Protein AF-A0A7C6FGV7-F1 (afdb_monomer_lite)

pLDDT: mean 82.39, std 8.59, range [57.16, 96.44]

Secondary structure (DSSP, 8-state):
-HHHHHHHHHH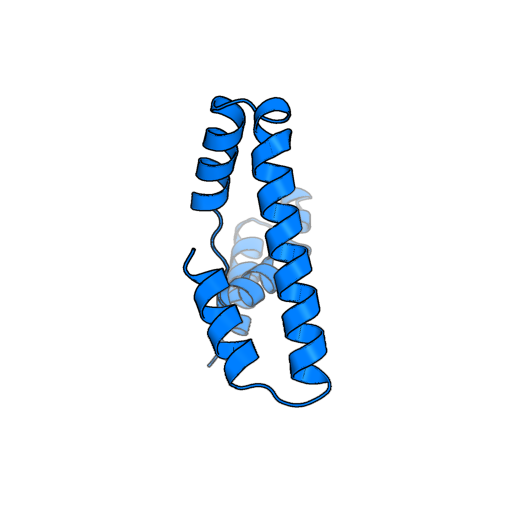HH--HHHHHHHHHHHHHHHHHHHHHHHHGGGTS-HHHHHHHHHHHHT-----HHHHHHHHHHHTS-HHHHHHTTSS-HHHHHHHHHHHHHHHHHHT-

Structure (mmCIF, N/CA/C/O backbone):
data_AF-A0A7C6FGV7-F1
#
_entry.id   AF-A0A7C6FGV7-F1
#
loop_
_atom_site.group_PDB
_atom_site.id
_atom_site.type_symbol
_atom_site.label_atom_id
_atom_site.label_alt_id
_atom_site.label_comp_id
_atom_site.label_asym_id
_atom_site.label_entity_id
_atom_site.label_seq_id
_atom_site.pdbx_PDB_ins_code
_atom_site.Cartn_x
_atom_site.Cartn_y
_atom_site.Cartn_z
_atom_site.occupancy
_atom_site.B_iso_or_equiv
_atom_site.auth_seq_id
_atom_site.auth_comp_id
_atom_site.auth_asym_id
_atom_site.auth_atom_id
_atom_site.pdbx_PDB_model_num
ATOM 1 N N . MET A 1 1 ? -14.289 13.705 9.058 1.00 58.44 1 MET A N 1
ATOM 2 C CA . MET A 1 1 ? -15.238 13.750 10.202 1.00 58.44 1 MET A CA 1
ATOM 3 C C . MET A 1 1 ? -16.184 12.550 10.297 1.00 58.44 1 MET A C 1
ATOM 5 O O . MET A 1 1 ? -16.678 12.308 11.385 1.00 58.44 1 MET A O 1
ATOM 9 N N . LYS A 1 2 ? -16.407 11.765 9.228 1.00 60.34 2 LYS A N 1
ATOM 10 C CA . LYS A 1 2 ? -17.252 10.551 9.262 1.00 60.34 2 LYS A CA 1
ATOM 11 C C . LYS A 1 2 ? -16.746 9.465 10.239 1.00 60.34 2 LYS A C 1
ATOM 13 O O . LYS A 1 2 ? -17.552 8.782 10.849 1.00 60.34 2 LYS A O 1
ATOM 18 N N . VAL A 1 3 ? -15.423 9.372 10.426 1.00 63.00 3 VAL A N 1
ATOM 19 C CA . VAL A 1 3 ? -14.753 8.389 11.305 1.00 63.00 3 VAL A CA 1
ATOM 20 C C . VAL A 1 3 ? -15.049 8.615 12.795 1.00 63.00 3 VAL A C 1
ATOM 22 O O . VAL A 1 3 ? -15.366 7.663 13.492 1.00 63.00 3 VAL A O 1
ATOM 25 N N . PHE A 1 4 ? -15.033 9.864 13.278 1.00 76.25 4 PHE A N 1
ATOM 26 C CA . PHE A 1 4 ? -15.356 10.155 14.685 1.00 76.25 4 PHE A CA 1
ATOM 27 C C . PHE A 1 4 ? -16.817 9.853 15.027 1.00 76.25 4 PHE A C 1
ATOM 29 O O . PHE A 1 4 ? -17.096 9.381 16.120 1.00 76.25 4 PHE A O 1
ATOM 36 N N . ARG A 1 5 ? -17.728 10.050 14.067 1.00 78.19 5 ARG A N 1
ATOM 37 C CA . ARG A 1 5 ? -19.149 9.729 14.235 1.00 78.19 5 ARG A CA 1
ATOM 38 C C . ARG A 1 5 ? -19.383 8.216 14.353 1.00 78.19 5 ARG A C 1
ATOM 40 O O . ARG A 1 5 ? -20.071 7.783 15.263 1.00 78.19 5 ARG A O 1
ATOM 47 N N . LEU A 1 6 ? -18.727 7.417 13.505 1.00 78.19 6 LEU A N 1
ATOM 48 C CA . LEU A 1 6 ? -18.755 5.950 13.611 1.00 78.19 6 LEU A CA 1
ATOM 49 C C . LEU A 1 6 ? -18.184 5.456 14.950 1.00 78.19 6 LEU A C 1
ATOM 51 O O . LEU A 1 6 ? -18.692 4.500 15.526 1.00 78.19 6 LEU A O 1
ATOM 55 N N . ARG A 1 7 ? -17.142 6.117 15.466 1.00 81.19 7 ARG A N 1
ATOM 56 C CA . ARG A 1 7 ? -16.542 5.758 16.756 1.00 81.19 7 ARG A CA 1
ATOM 57 C C . ARG A 1 7 ? -17.447 6.101 17.944 1.00 81.19 7 ARG A C 1
ATOM 59 O O . ARG A 1 7 ? -17.510 5.335 18.896 1.00 81.19 7 ARG A O 1
ATOM 66 N N . GLU A 1 8 ? -18.169 7.219 17.880 1.00 85.44 8 GLU A N 1
ATOM 67 C CA . GLU A 1 8 ? -19.191 7.586 18.873 1.00 85.44 8 GLU A CA 1
ATOM 68 C C . GLU A 1 8 ? -20.344 6.572 18.897 1.00 85.44 8 GLU A C 1
ATOM 70 O O . GLU A 1 8 ? -20.784 6.170 19.971 1.00 85.44 8 GLU A O 1
ATOM 75 N N . GLU A 1 9 ? -20.784 6.098 17.729 1.00 87.56 9 GLU A N 1
ATOM 76 C CA . GLU A 1 9 ? -21.802 5.044 17.599 1.00 87.56 9 GLU A CA 1
ATOM 77 C C . GLU A 1 9 ? -21.317 3.700 18.186 1.00 87.56 9 GLU A C 1
ATOM 79 O O . GLU A 1 9 ? -22.072 3.000 18.866 1.00 87.56 9 GLU A O 1
ATOM 84 N N . GLN A 1 10 ? -20.038 3.356 17.996 1.00 84.56 10 GLN A N 1
ATOM 85 C CA . GLN A 1 10 ? -19.415 2.169 18.600 1.00 84.56 10 GLN A CA 1
ATOM 86 C C . GLN A 1 10 ? -19.308 2.271 20.128 1.00 84.56 10 GLN A C 1
ATOM 88 O O . GLN A 1 10 ? -19.581 1.306 20.830 1.00 84.56 10 GLN A O 1
ATOM 93 N N . ILE A 1 11 ? -18.976 3.448 20.664 1.00 87.62 11 ILE A N 1
ATOM 94 C CA . ILE A 1 11 ? -18.948 3.684 22.117 1.00 87.62 11 ILE A CA 1
ATOM 95 C C . ILE A 1 11 ? -20.348 3.554 22.725 1.00 87.62 11 ILE A C 1
ATOM 97 O O . ILE A 1 11 ? -20.498 2.990 23.805 1.00 87.62 11 ILE A O 1
ATOM 101 N N . GLN A 1 12 ? -21.374 4.071 22.044 1.00 88.06 12 GLN A N 1
ATOM 102 C CA . GLN A 1 12 ? -22.759 4.002 22.520 1.00 88.06 12 GLN A CA 1
ATOM 103 C C . GLN A 1 12 ? -23.319 2.577 22.541 1.00 88.06 12 GLN A C 1
ATOM 105 O O . GLN A 1 12 ? -24.206 2.297 23.343 1.00 88.06 12 GLN A O 1
ATOM 110 N N . SER A 1 13 ? -22.823 1.703 21.664 1.00 88.75 13 SER A N 1
ATOM 111 C CA . SER A 1 13 ? -23.249 0.303 21.570 1.00 88.75 13 SER A CA 1
ATOM 112 C C . SER A 1 13 ? -22.408 -0.663 22.410 1.00 88.75 13 SER A C 1
ATOM 114 O O . SER A 1 13 ? -22.836 -1.795 22.620 1.00 88.75 13 SER A O 1
ATOM 116 N N . ALA A 1 14 ? -21.248 -0.232 22.910 1.00 87.12 14 ALA A N 1
ATOM 117 C CA . ALA A 1 14 ? -20.382 -1.030 23.770 1.00 87.12 14 ALA A CA 1
ATOM 118 C C . ALA A 1 14 ? -20.751 -0.890 25.257 1.00 87.12 14 ALA A C 1
ATOM 120 O O . ALA A 1 14 ? -21.225 0.153 25.712 1.00 87.12 14 ALA A O 1
ATOM 121 N N . GLU A 1 15 ? -20.452 -1.917 26.053 1.00 86.00 15 GLU A N 1
ATOM 122 C CA . GLU A 1 15 ? -20.668 -1.917 27.504 1.00 86.00 15 GLU A CA 1
ATOM 123 C C . GLU A 1 15 ? -19.405 -2.340 28.271 1.00 86.00 15 GLU A C 1
ATOM 125 O O . GLU A 1 15 ? -18.485 -2.958 27.733 1.00 86.00 15 GLU A O 1
ATOM 130 N N . GLY A 1 16 ? -19.345 -1.985 29.557 1.00 88.38 16 GLY A N 1
ATOM 131 C CA . GLY A 1 16 ? -18.277 -2.414 30.460 1.00 88.38 16 GLY A CA 1
ATOM 132 C C . GLY A 1 16 ? -16.867 -2.021 29.999 1.00 88.38 16 GLY A C 1
ATOM 133 O O . GLY A 1 16 ? -16.623 -0.890 29.583 1.00 88.38 16 GLY A O 1
ATOM 134 N N . ALA A 1 17 ? -15.925 -2.962 30.102 1.00 85.94 17 ALA A N 1
ATOM 135 C CA . ALA A 1 17 ? -14.509 -2.724 29.818 1.00 85.94 17 ALA A CA 1
ATOM 136 C C . ALA A 1 17 ? -14.232 -2.334 28.354 1.00 85.94 17 ALA A C 1
ATOM 138 O O . ALA A 1 17 ? -13.326 -1.544 28.091 1.00 85.94 17 ALA A O 1
ATOM 139 N N . GLU A 1 18 ? -15.026 -2.846 27.410 1.00 84.94 18 GLU A N 1
ATOM 140 C CA . GLU A 1 18 ? -14.907 -2.508 25.989 1.00 84.94 18 GLU A CA 1
ATOM 141 C C . GLU A 1 18 ? -15.246 -1.036 25.749 1.00 84.94 18 GLU A C 1
ATOM 143 O O . GLU A 1 18 ? -14.491 -0.316 25.093 1.00 84.94 18 GLU A O 1
ATOM 148 N N . ARG A 1 19 ? -16.333 -0.554 26.361 1.00 88.12 19 ARG A N 1
ATOM 149 C CA . ARG A 1 19 ? -16.717 0.855 26.289 1.00 88.12 19 ARG A CA 1
ATOM 150 C C . ARG A 1 19 ? -15.638 1.767 26.858 1.00 88.12 19 ARG A C 1
ATOM 152 O O . ARG A 1 19 ? -15.281 2.748 26.213 1.00 88.12 19 ARG A O 1
ATOM 159 N N . SER A 1 20 ? -15.095 1.439 28.029 1.00 85.75 20 SER A N 1
ATOM 160 C CA . SER A 1 20 ? -14.039 2.246 28.651 1.00 85.75 20 SER A CA 1
ATOM 161 C C . SER A 1 20 ? -12.781 2.330 27.780 1.00 85.75 20 SER A C 1
ATOM 163 O O . SER A 1 20 ? -12.229 3.416 27.619 1.00 85.75 20 SER A O 1
ATOM 165 N N . ALA A 1 21 ? -12.367 1.224 27.155 1.00 87.12 21 ALA A N 1
ATOM 166 C CA . ALA A 1 21 ? -11.231 1.213 26.231 1.00 87.12 21 ALA A CA 1
ATOM 167 C C . ALA A 1 21 ? -11.502 2.026 24.951 1.00 87.12 21 ALA A C 1
ATOM 169 O O . ALA A 1 21 ? -10.628 2.747 24.461 1.00 87.12 21 ALA A O 1
ATOM 170 N N . LEU A 1 22 ? -12.721 1.943 24.406 1.00 88.38 22 LEU A N 1
ATOM 171 C CA . LEU A 1 22 ? -13.127 2.722 23.235 1.00 88.38 22 LEU A CA 1
ATOM 172 C C . LEU A 1 22 ? -13.203 4.222 23.540 1.00 88.38 22 LEU A C 1
ATOM 174 O O . LEU A 1 22 ? -12.757 5.025 22.719 1.00 88.38 22 LEU A O 1
ATOM 178 N N . GLU A 1 23 ? -13.718 4.602 24.710 1.00 88.94 23 GLU A N 1
ATOM 179 C CA . GLU A 1 23 ? -13.755 5.990 25.178 1.00 88.94 23 GLU A CA 1
ATOM 180 C C . GLU A 1 23 ? -12.339 6.546 25.366 1.00 88.94 23 GLU A C 1
ATOM 182 O O . GLU A 1 23 ? -12.044 7.633 24.869 1.00 88.94 23 GLU A O 1
ATOM 187 N N . GLU A 1 24 ? -11.438 5.796 26.002 1.00 89.44 24 GLU A N 1
ATOM 188 C CA . GLU A 1 24 ? -10.039 6.200 26.176 1.00 89.44 24 GLU A CA 1
ATOM 189 C C . GLU A 1 24 ? -9.338 6.400 24.826 1.00 89.44 24 GLU A C 1
ATOM 191 O O . GLU A 1 24 ? -8.734 7.449 24.580 1.00 89.44 24 GLU A O 1
ATOM 196 N N . SER A 1 25 ? -9.482 5.437 23.911 1.00 85.06 25 SER A N 1
ATOM 197 C CA . SER A 1 25 ? -8.908 5.524 22.567 1.00 85.06 25 SER A CA 1
ATOM 198 C C . SER A 1 25 ? -9.479 6.704 21.774 1.00 85.06 25 SER A C 1
ATOM 200 O O . SER A 1 25 ? -8.719 7.427 21.128 1.00 85.06 25 SER A O 1
ATOM 202 N N . TYR A 1 26 ? -10.788 6.959 21.862 1.00 88.06 26 TYR A N 1
ATOM 203 C CA . TYR A 1 26 ? -11.427 8.107 21.214 1.00 88.06 26 TYR A CA 1
ATOM 204 C C . TYR A 1 26 ? -10.908 9.440 21.767 1.00 88.06 26 TYR A C 1
ATOM 206 O O . TYR A 1 26 ? -10.596 10.349 20.993 1.00 88.06 26 TYR A O 1
ATOM 214 N N . GLN A 1 27 ? -10.764 9.568 23.089 1.00 88.81 27 GLN A N 1
ATOM 215 C CA . GLN A 1 27 ? -10.223 10.786 23.700 1.00 88.81 27 GLN A CA 1
ATOM 216 C C . GLN A 1 27 ? -8.756 11.007 23.329 1.00 88.81 27 GLN A C 1
ATOM 218 O O . GLN A 1 27 ? -8.359 12.138 23.036 1.00 88.81 27 GLN A O 1
ATOM 223 N N . TYR A 1 28 ? -7.958 9.939 23.285 1.00 88.38 28 TYR A N 1
ATOM 224 C CA . TYR A 1 28 ? -6.572 9.999 22.832 1.00 88.38 28 TYR A CA 1
ATOM 225 C C . TYR A 1 28 ? -6.470 10.492 21.381 1.00 88.38 28 TYR A C 1
ATOM 227 O O . TYR A 1 28 ? -5.733 11.437 21.099 1.00 88.38 28 TYR A O 1
ATOM 235 N N . GLU A 1 29 ? -7.249 9.909 20.466 1.00 85.25 29 GLU A N 1
ATOM 236 C CA . GLU A 1 29 ? -7.265 10.288 19.046 1.00 85.25 29 GLU A CA 1
ATOM 237 C C . GLU A 1 29 ? -7.727 11.732 18.843 1.00 85.25 29 GLU A C 1
ATOM 239 O O . GLU A 1 29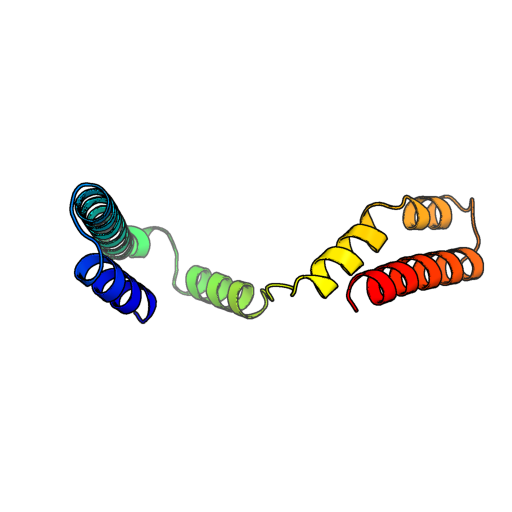 ? -7.134 12.477 18.059 1.00 85.25 29 GLU A O 1
ATOM 244 N N . LYS A 1 30 ? -8.753 12.161 19.583 1.00 87.88 30 LYS A N 1
ATOM 245 C CA . LYS A 1 30 ? -9.257 13.535 19.534 1.00 87.88 30 LYS A CA 1
ATOM 246 C C . LYS A 1 30 ? -8.205 14.533 20.013 1.00 87.88 30 LYS A C 1
ATOM 248 O O . LYS A 1 30 ? -7.924 15.504 19.314 1.00 87.88 30 LYS A O 1
ATOM 253 N N . LYS A 1 31 ? -7.565 14.256 21.152 1.00 88.75 31 LYS A N 1
ATOM 254 C CA . LYS A 1 31 ? -6.484 15.090 21.691 1.00 88.75 31 LYS A CA 1
ATOM 255 C C . LYS A 1 31 ? -5.289 15.150 20.740 1.00 88.75 31 LYS A C 1
ATOM 257 O O . LYS A 1 31 ? -4.737 16.225 20.532 1.00 88.75 31 LYS A O 1
ATOM 262 N N . SER A 1 32 ? -4.922 14.023 20.131 1.00 83.38 32 SER A N 1
ATOM 263 C CA . SER A 1 32 ? -3.854 13.956 19.130 1.00 83.38 32 SER A CA 1
ATOM 264 C C . SER A 1 32 ? -4.167 14.820 17.905 1.00 83.38 32 SER A C 1
ATOM 266 O O . SER A 1 32 ? -3.330 15.618 17.482 1.00 83.38 32 SER A O 1
ATOM 268 N N . LEU A 1 33 ? -5.398 14.749 17.384 1.00 83.31 33 LEU A N 1
ATOM 269 C CA . LEU A 1 33 ? -5.843 15.589 16.272 1.00 83.31 33 LEU A CA 1
ATOM 270 C C . LEU A 1 33 ? -5.815 17.080 16.625 1.00 83.31 33 LEU A C 1
ATOM 272 O O . LEU A 1 33 ? -5.396 17.893 15.802 1.00 83.31 33 LEU A O 1
ATOM 276 N N . ASP A 1 34 ? -6.263 17.450 17.823 1.00 84.88 34 ASP A N 1
ATOM 277 C CA . ASP A 1 34 ? -6.272 18.846 18.259 1.00 84.88 34 ASP A CA 1
ATOM 278 C C . ASP A 1 34 ? -4.842 19.375 18.444 1.00 84.88 34 ASP A C 1
ATOM 280 O O . ASP A 1 34 ? -4.513 20.441 17.919 1.00 84.88 34 ASP A O 1
ATOM 284 N N . SER A 1 35 ? -3.944 18.589 19.050 1.00 82.00 35 SER A N 1
ATOM 285 C CA . SER A 1 35 ? -2.512 18.911 19.114 1.00 82.00 35 SER A CA 1
ATOM 286 C C . SER A 1 35 ? -1.881 19.026 17.725 1.00 82.00 35 SER A C 1
ATOM 288 O O . SER A 1 35 ? -1.100 19.946 17.483 1.00 82.00 35 SER A O 1
ATOM 290 N N . PHE A 1 36 ? -2.241 18.155 16.780 1.00 77.94 36 PHE A N 1
ATOM 291 C CA . PHE A 1 36 ? -1.783 18.247 15.393 1.00 77.94 36 PHE A CA 1
ATOM 292 C C . PHE A 1 36 ? -2.329 19.491 14.682 1.00 77.94 36 PHE A C 1
ATOM 294 O O . PHE A 1 36 ? -1.616 20.118 13.911 1.00 77.94 36 PHE A O 1
ATOM 301 N N . ARG A 1 37 ? -3.564 19.921 14.940 1.00 76.19 37 ARG A N 1
ATOM 302 C CA . ARG A 1 37 ? -4.090 21.174 14.369 1.00 76.19 37 ARG A CA 1
ATOM 303 C C . ARG A 1 37 ? -3.377 22.403 14.918 1.00 76.19 37 ARG A C 1
ATOM 305 O O . ARG A 1 37 ? -3.143 23.361 14.183 1.00 76.19 37 ARG A O 1
ATOM 312 N N . GLU A 1 38 ? -3.046 22.381 16.203 1.00 80.50 38 GLU A N 1
ATOM 313 C CA . GLU A 1 38 ? -2.396 23.500 16.875 1.00 80.50 38 GLU A CA 1
ATOM 314 C C . GLU A 1 38 ? -0.916 23.625 16.497 1.00 80.50 38 GLU A C 1
ATOM 316 O O . GLU A 1 38 ? -0.454 24.728 16.204 1.00 80.50 38 GLU A O 1
ATOM 321 N N . SER A 1 39 ? -0.194 22.504 16.459 1.00 76.88 39 SER A N 1
ATOM 322 C CA . SER A 1 39 ? 1.255 22.465 16.216 1.00 76.88 39 SER A CA 1
ATOM 323 C C . SER A 1 39 ? 1.628 22.106 14.775 1.00 76.88 39 SER A C 1
ATOM 325 O O . SER A 1 39 ? 2.614 22.612 14.246 1.00 76.88 39 SER A O 1
ATOM 327 N N . GLY A 1 40 ? 0.812 21.304 14.090 1.00 65.31 40 GLY A N 1
ATOM 328 C CA . GLY A 1 40 ? 1.053 20.839 12.721 1.00 65.31 40 GLY A CA 1
ATOM 329 C C . GLY A 1 40 ? 1.039 21.954 11.683 1.00 65.31 40 GLY A C 1
ATOM 330 O O . GLY A 1 40 ? 1.747 21.858 10.684 1.00 65.31 40 GLY A O 1
ATOM 331 N N . LYS A 1 41 ? 0.351 23.071 11.966 1.00 64.31 41 LYS A N 1
ATOM 332 C CA . LYS A 1 41 ? 0.412 24.302 11.154 1.00 64.31 41 LYS A CA 1
ATOM 333 C C . LYS A 1 41 ? 1.818 24.920 11.070 1.00 64.31 41 LYS A C 1
ATOM 335 O O . LYS A 1 41 ? 2.042 25.777 10.222 1.00 64.31 41 LYS A O 1
ATOM 340 N N . TYR A 1 42 ? 2.734 24.510 11.952 1.00 66.12 42 TYR A N 1
ATOM 341 C CA . TYR A 1 42 ? 4.142 24.915 11.957 1.00 66.12 42 TYR A CA 1
ATOM 342 C C . TYR A 1 42 ? 5.094 23.819 11.455 1.00 66.12 42 TYR A C 1
ATOM 344 O O . TYR A 1 42 ? 6.285 24.079 11.319 1.00 66.12 42 TYR A O 1
ATOM 352 N N . LEU A 1 43 ? 4.594 22.604 11.204 1.00 69.94 43 LEU A N 1
ATOM 353 C CA . LEU A 1 43 ? 5.401 21.445 10.799 1.00 69.94 43 LEU A CA 1
ATOM 354 C C . LEU A 1 43 ? 5.335 21.163 9.297 1.00 69.94 43 LEU A C 1
ATOM 356 O O . LEU A 1 43 ? 6.264 20.575 8.754 1.00 69.94 43 LEU A O 1
ATOM 360 N N . ALA A 1 44 ? 4.249 21.564 8.640 1.00 68.94 44 ALA A N 1
ATOM 361 C CA . ALA A 1 44 ? 4.029 21.338 7.220 1.00 68.94 44 ALA A CA 1
ATOM 362 C C . ALA A 1 44 ? 3.458 22.605 6.579 1.00 68.94 44 ALA A C 1
ATOM 364 O O . ALA A 1 44 ? 2.501 23.203 7.080 1.00 68.94 44 ALA A O 1
ATOM 365 N N . THR A 1 45 ? 4.052 23.020 5.466 1.00 79.88 45 THR A N 1
ATOM 366 C CA . THR A 1 45 ? 3.537 24.110 4.636 1.00 79.88 45 THR A CA 1
ATOM 367 C C . THR A 1 45 ? 2.223 23.702 3.961 1.00 79.88 45 THR A C 1
ATOM 369 O O . THR A 1 45 ? 1.812 22.537 3.976 1.00 79.88 45 THR A O 1
ATOM 372 N N . ARG A 1 46 ? 1.523 24.663 3.347 1.00 78.69 46 ARG A N 1
ATOM 373 C CA . ARG A 1 4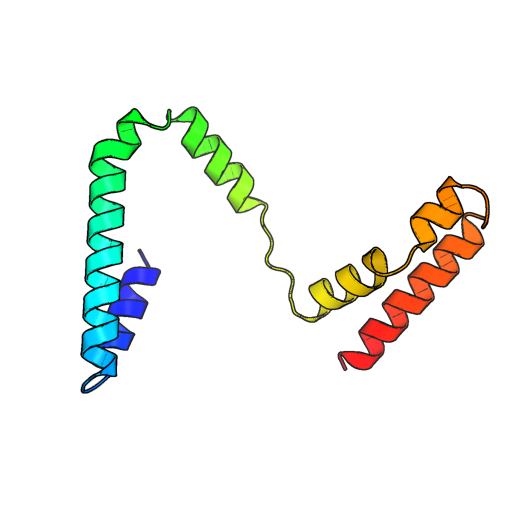6 ? 0.322 24.336 2.561 1.00 78.69 46 ARG A CA 1
ATOM 374 C C . ARG A 1 46 ? 0.669 23.451 1.367 1.00 78.69 46 ARG A C 1
ATOM 376 O O . ARG A 1 46 ? -0.131 22.583 1.023 1.00 78.69 46 ARG A O 1
ATOM 383 N N . GLU A 1 47 ? 1.842 23.651 0.776 1.00 79.44 47 GLU A N 1
ATOM 384 C CA . GLU A 1 47 ? 2.375 22.813 -0.291 1.00 79.44 47 GLU A CA 1
ATOM 385 C C . GLU A 1 47 ? 2.583 21.367 0.181 1.00 79.44 47 GLU A C 1
ATOM 387 O O . GLU A 1 47 ? 2.144 20.442 -0.502 1.00 79.44 47 GLU A O 1
ATOM 392 N N . ASP A 1 48 ? 3.146 21.161 1.375 1.00 80.69 48 ASP A N 1
ATOM 393 C CA . ASP A 1 48 ? 3.366 19.820 1.939 1.00 80.69 48 ASP A CA 1
ATOM 394 C C . ASP A 1 48 ? 2.044 19.070 2.157 1.00 80.69 48 ASP A C 1
ATOM 396 O O . ASP A 1 48 ? 1.908 17.896 1.805 1.00 80.69 48 ASP A O 1
ATOM 400 N N . ILE A 1 49 ? 1.029 19.759 2.689 1.00 80.69 49 ILE A N 1
ATOM 401 C CA . ILE A 1 49 ? -0.304 19.176 2.903 1.00 80.69 49 ILE A CA 1
ATOM 402 C C . ILE A 1 49 ? -0.975 18.840 1.563 1.00 80.69 49 ILE A C 1
ATOM 404 O O . ILE A 1 49 ? -1.591 17.779 1.431 1.00 80.69 49 ILE A O 1
ATOM 408 N N . ALA A 1 50 ? -0.848 19.711 0.557 1.00 84.06 50 ALA A N 1
ATOM 409 C CA . ALA A 1 50 ? -1.388 19.466 -0.778 1.00 84.06 50 ALA A CA 1
ATOM 410 C C . ALA A 1 50 ? -0.717 18.258 -1.452 1.00 84.06 50 ALA A C 1
ATOM 412 O O . ALA A 1 50 ? -1.411 17.422 -2.032 1.00 84.06 50 ALA A O 1
ATOM 413 N N . ALA A 1 51 ? 0.605 18.121 -1.316 1.00 83.00 51 ALA A N 1
ATOM 414 C CA . ALA A 1 51 ? 1.355 16.975 -1.822 1.00 83.00 51 ALA A CA 1
ATOM 415 C C . ALA A 1 51 ? 0.929 15.664 -1.142 1.00 83.00 51 ALA A C 1
ATOM 417 O O . ALA A 1 51 ? 0.724 14.652 -1.813 1.00 83.00 51 ALA A O 1
ATOM 418 N N . MET A 1 52 ? 0.718 15.679 0.178 1.00 83.44 52 MET A N 1
ATOM 419 C CA . MET A 1 52 ? 0.202 14.511 0.900 1.00 83.44 52 MET A CA 1
ATOM 420 C C . MET A 1 52 ? -1.215 14.144 0.451 1.00 83.44 52 MET A C 1
ATOM 422 O O . MET A 1 52 ? -1.501 12.968 0.240 1.00 83.44 52 MET A O 1
ATOM 426 N N . HIS A 1 53 ? -2.100 15.124 0.262 1.00 82.00 53 HIS A N 1
ATOM 427 C CA . HIS A 1 53 ? -3.448 14.882 -0.255 1.00 82.00 53 HIS A CA 1
ATOM 428 C C . HIS A 1 53 ? -3.432 14.264 -1.659 1.00 82.00 53 HIS A C 1
ATOM 430 O O . HIS A 1 53 ? -4.160 13.303 -1.911 1.00 82.00 53 HIS A O 1
ATOM 436 N N . ASP A 1 54 ? -2.593 14.780 -2.556 1.00 84.19 54 ASP A N 1
ATOM 437 C CA . ASP A 1 54 ? -2.429 14.247 -3.908 1.00 84.19 54 ASP A CA 1
ATOM 438 C C . ASP A 1 54 ? -1.914 12.797 -3.887 1.00 84.19 54 ASP A C 1
ATOM 440 O O . ASP A 1 54 ? -2.484 11.929 -4.552 1.00 84.19 54 ASP A O 1
ATOM 444 N N . LEU A 1 55 ? -0.917 12.494 -3.052 1.00 82.44 55 LEU A N 1
ATOM 445 C CA . LEU A 1 55 ? -0.404 11.134 -2.875 1.00 82.44 55 LEU A CA 1
ATOM 446 C C . LEU A 1 55 ? -1.473 10.184 -2.317 1.00 82.44 55 LEU A C 1
ATOM 448 O O . LEU A 1 55 ? -1.704 9.113 -2.878 1.00 82.44 55 LEU A O 1
ATOM 452 N N . MET A 1 56 ? -2.170 10.589 -1.254 1.00 77.38 56 MET A N 1
ATOM 453 C CA . MET A 1 56 ? -3.228 9.788 -0.632 1.00 77.38 56 MET A CA 1
ATOM 454 C C . MET A 1 56 ? -4.405 9.541 -1.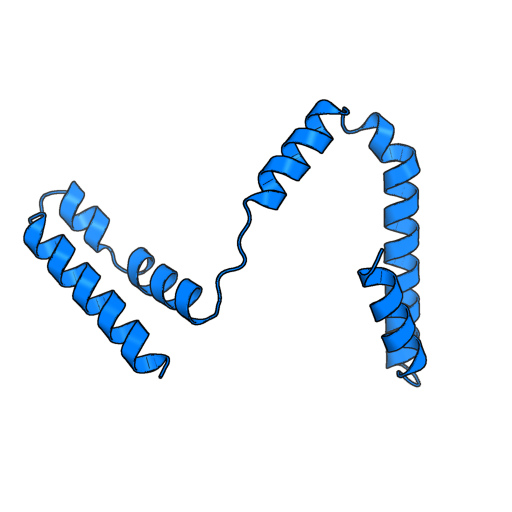583 1.00 77.38 56 MET A C 1
ATOM 456 O O . MET A 1 56 ? -4.987 8.462 -1.553 1.00 77.38 56 MET A O 1
ATOM 460 N N . SER A 1 57 ? -4.734 10.493 -2.463 1.00 74.62 57 SER A N 1
ATOM 461 C CA . SER A 1 57 ? -5.803 10.331 -3.463 1.00 74.62 57 SER A CA 1
ATOM 462 C C . SER A 1 57 ? -5.517 9.232 -4.493 1.00 74.62 57 SER A C 1
ATOM 464 O O . SER A 1 57 ? -6.441 8.697 -5.104 1.00 74.62 57 SER A O 1
ATOM 466 N N . LYS A 1 58 ? -4.239 8.876 -4.664 1.00 79.56 58 LYS A N 1
ATOM 467 C CA . LYS A 1 58 ? -3.763 7.837 -5.585 1.00 79.56 58 LYS A CA 1
ATOM 468 C C . LYS A 1 58 ? -3.555 6.494 -4.888 1.00 79.56 58 LYS A C 1
ATOM 470 O O . LYS A 1 58 ? -3.309 5.492 -5.560 1.00 79.56 58 LYS A O 1
ATOM 475 N N . LEU A 1 59 ? -3.649 6.451 -3.557 1.00 70.94 59 LEU A N 1
ATOM 476 C CA . LEU A 1 59 ? -3.593 5.201 -2.814 1.00 70.94 59 LEU A CA 1
ATOM 477 C C . LEU A 1 59 ? -4.909 4.448 -2.997 1.00 70.94 59 LEU A C 1
ATOM 479 O O . LEU A 1 59 ? -5.953 4.819 -2.469 1.00 70.94 59 LEU A O 1
ATOM 483 N N . TYR A 1 60 ? -4.834 3.351 -3.737 1.00 66.69 60 TYR A N 1
ATOM 484 C CA . TYR A 1 60 ? -5.909 2.380 -3.841 1.00 66.69 60 TYR A CA 1
ATOM 485 C C . TYR A 1 60 ? -5.635 1.220 -2.883 1.00 66.69 60 TYR A C 1
ATOM 487 O O . TYR A 1 60 ? -4.590 0.566 -2.963 1.00 66.69 60 TYR A O 1
ATOM 495 N N . VAL A 1 61 ? -6.580 0.951 -1.980 1.00 63.34 61 VAL A N 1
ATOM 496 C CA . VAL A 1 61 ? -6.575 -0.281 -1.186 1.00 63.34 61 VAL A CA 1
ATOM 497 C C . VAL A 1 61 ? -7.023 -1.403 -2.112 1.00 63.34 61 VAL A C 1
ATOM 499 O O . VAL A 1 61 ? -8.182 -1.444 -2.518 1.00 63.34 61 VAL A O 1
ATOM 502 N N . ARG A 1 62 ? -6.089 -2.286 -2.479 1.00 65.12 62 ARG A N 1
ATOM 503 C CA . ARG A 1 62 ? -6.407 -3.458 -3.300 1.00 65.12 62 ARG A CA 1
ATOM 504 C C . ARG A 1 62 ? -7.380 -4.361 -2.551 1.00 65.12 62 ARG A C 1
ATOM 506 O O . ARG A 1 62 ? -7.214 -4.591 -1.353 1.00 65.12 62 ARG A O 1
ATOM 513 N N . ASP A 1 63 ? -8.371 -4.873 -3.269 1.00 73.62 63 ASP A N 1
ATOM 514 C CA . ASP A 1 63 ? -9.217 -5.955 -2.780 1.00 73.62 63 ASP A CA 1
ATOM 515 C C . ASP A 1 63 ? -8.388 -7.234 -2.533 1.00 73.62 63 ASP A C 1
ATOM 517 O O . ASP A 1 63 ? -7.200 -7.322 -2.874 1.00 73.62 63 ASP A O 1
ATOM 521 N N . GLY A 1 64 ? -8.999 -8.237 -1.892 1.00 75.69 64 GLY A N 1
ATOM 522 C CA . GLY A 1 64 ? -8.316 -9.496 -1.572 1.00 75.69 64 GLY A CA 1
ATOM 523 C C . GLY A 1 64 ? -7.690 -10.154 -2.807 1.00 75.69 64 GLY A C 1
ATOM 524 O O . GLY A 1 64 ?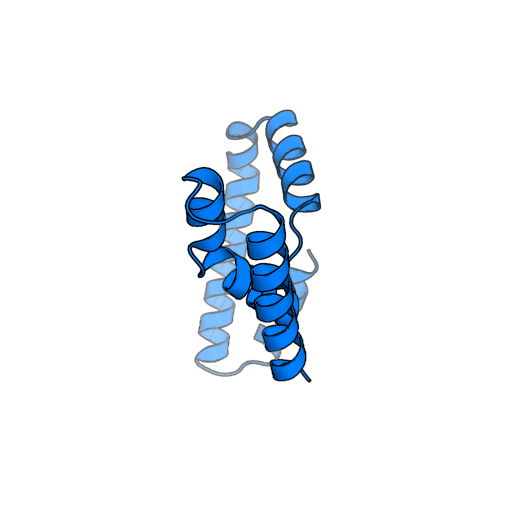 -6.551 -10.617 -2.746 1.00 75.69 64 GLY A O 1
ATOM 525 N N . LEU A 1 65 ? -8.391 -10.099 -3.943 1.00 77.81 65 LEU A N 1
ATOM 526 C CA . LEU A 1 65 ? -7.929 -10.627 -5.224 1.00 77.81 65 LEU A CA 1
ATOM 527 C C . LEU A 1 65 ? -6.713 -9.857 -5.764 1.00 77.81 65 LEU A C 1
ATOM 529 O O . LEU A 1 65 ? -5.717 -10.461 -6.160 1.00 77.81 65 LEU A O 1
ATOM 533 N N . GLY A 1 66 ? -6.749 -8.527 -5.752 1.00 76.81 66 GLY A N 1
ATOM 534 C CA . GLY A 1 66 ? -5.662 -7.669 -6.214 1.00 76.81 66 GLY A CA 1
ATOM 535 C C . GLY A 1 66 ? -4.405 -7.775 -5.350 1.00 76.81 66 GLY A C 1
ATOM 536 O O . GLY A 1 66 ? -3.291 -7.618 -5.865 1.00 76.81 66 GLY A O 1
ATOM 537 N N . ASN A 1 67 ? -4.554 -8.073 -4.057 1.00 81.00 67 ASN A N 1
ATOM 538 C CA . ASN A 1 67 ? -3.435 -8.401 -3.172 1.00 81.00 67 ASN A CA 1
ATOM 539 C C . ASN A 1 67 ? -2.850 -9.787 -3.463 1.00 81.00 67 ASN A C 1
ATOM 541 O O . ASN A 1 67 ? -1.627 -9.910 -3.526 1.00 81.00 67 ASN A O 1
ATOM 545 N N . ALA A 1 68 ? -3.675 -10.803 -3.712 1.00 80.75 68 ALA A N 1
ATOM 546 C CA . ALA A 1 68 ? -3.183 -12.131 -4.075 1.00 80.75 68 ALA A CA 1
ATOM 547 C C . ALA A 1 68 ? -2.486 -12.151 -5.439 1.00 80.75 68 ALA A C 1
ATOM 549 O O . ALA A 1 68 ? -1.414 -12.734 -5.575 1.00 80.75 68 ALA A O 1
ATOM 550 N N . GLN A 1 69 ? -3.020 -11.432 -6.430 1.00 82.25 69 GLN A N 1
ATOM 551 C CA . GLN A 1 69 ? -2.376 -11.275 -7.738 1.00 82.25 69 GLN A CA 1
ATOM 552 C C . GLN A 1 69 ? -1.025 -10.575 -7.601 1.00 82.25 69 GLN A C 1
ATOM 554 O O . GLN A 1 69 ? -0.035 -10.996 -8.194 1.00 82.25 69 GLN A O 1
ATOM 559 N N . ARG A 1 70 ? -0.965 -9.525 -6.769 1.00 82.62 70 ARG A N 1
ATOM 560 C CA . ARG A 1 70 ? 0.287 -8.842 -6.434 1.00 82.62 70 ARG A CA 1
ATOM 561 C C . ARG A 1 70 ? 1.281 -9.818 -5.812 1.00 82.62 70 ARG A C 1
ATOM 563 O O . ARG A 1 70 ? 2.419 -9.885 -6.260 1.00 82.62 70 ARG A O 1
ATOM 570 N N . GLN A 1 71 ? 0.856 -10.574 -4.807 1.00 84.62 71 GLN A N 1
ATOM 571 C CA . GLN A 1 71 ? 1.717 -11.534 -4.132 1.00 84.62 71 GLN A CA 1
ATOM 572 C C . GLN A 1 71 ? 2.231 -12.606 -5.098 1.00 84.62 71 GLN A C 1
ATOM 574 O O . GLN A 1 71 ? 3.422 -12.883 -5.088 1.00 84.62 71 GLN A O 1
ATOM 579 N N . ALA A 1 72 ? 1.393 -13.163 -5.972 1.00 83.75 72 ALA A N 1
ATOM 580 C CA . ALA A 1 72 ? 1.817 -14.163 -6.953 1.00 83.75 72 ALA A CA 1
ATOM 581 C C . ALA A 1 72 ? 2.866 -13.620 -7.938 1.00 83.75 72 ALA A C 1
ATOM 583 O O . ALA A 1 72 ? 3.843 -14.300 -8.234 1.00 83.75 72 ALA A O 1
ATOM 584 N N . VAL A 1 73 ? 2.724 -12.367 -8.378 1.00 81.81 73 VAL A N 1
ATOM 585 C CA . VAL A 1 73 ? 3.722 -11.724 -9.247 1.00 81.81 73 VAL A CA 1
ATOM 586 C C . VAL A 1 73 ? 5.036 -11.471 -8.501 1.00 81.81 73 VAL A C 1
ATOM 588 O O . VAL A 1 73 ? 6.098 -11.789 -9.021 1.00 81.81 73 VAL A O 1
ATOM 591 N N . TYR A 1 74 ? 4.989 -10.932 -7.278 1.00 80.31 74 TYR A N 1
ATOM 592 C CA . TYR A 1 74 ? 6.198 -10.520 -6.545 1.00 80.31 74 TYR A CA 1
ATOM 593 C C . TYR A 1 74 ? 6.868 -11.623 -5.712 1.00 80.31 74 TYR A C 1
ATOM 595 O O . TYR A 1 74 ? 8.002 -11.444 -5.282 1.00 80.31 74 TYR A O 1
ATOM 603 N N . SER A 1 75 ? 6.190 -12.742 -5.455 1.00 77.12 75 SER A N 1
ATOM 604 C CA . SER A 1 75 ? 6.766 -13.894 -4.741 1.00 77.12 75 SER A CA 1
ATOM 605 C C . SER A 1 75 ? 7.580 -14.815 -5.645 1.00 77.12 75 SER A C 1
ATOM 607 O O . SER A 1 75 ? 8.302 -15.678 -5.147 1.00 77.12 75 SER A O 1
ATOM 609 N N . THR A 1 76 ? 7.482 -14.633 -6.963 1.00 72.25 76 THR A N 1
ATOM 610 C CA . THR A 1 76 ? 8.246 -15.406 -7.938 1.00 72.25 76 THR A CA 1
ATOM 611 C C . THR A 1 76 ? 9.450 -14.612 -8.426 1.00 72.25 76 THR A C 1
ATOM 613 O O . THR A 1 76 ? 9.405 -13.398 -8.608 1.00 72.25 76 THR A O 1
ATOM 616 N N . ASP A 1 77 ? 10.546 -15.318 -8.681 1.00 84.94 77 ASP A N 1
ATOM 617 C CA . ASP A 1 77 ? 11.808 -14.715 -9.118 1.00 84.94 77 ASP A CA 1
ATOM 618 C C . ASP A 1 77 ? 11.878 -14.548 -10.652 1.00 84.94 77 ASP A C 1
ATOM 620 O O . ASP A 1 77 ? 12.948 -14.449 -11.247 1.00 84.94 77 ASP A O 1
ATOM 624 N N . HIS A 1 78 ? 10.725 -14.583 -11.327 1.00 85.75 78 HIS A N 1
ATOM 625 C CA . HIS A 1 78 ? 10.631 -14.664 -12.788 1.00 85.75 78 HIS A CA 1
ATOM 626 C C . HIS A 1 78 ? 11.118 -13.384 -13.469 1.00 85.75 78 HIS A C 1
ATOM 628 O O . HIS A 1 78 ? 11.765 -13.453 -14.511 1.00 85.75 78 HIS A O 1
ATOM 634 N N . LEU A 1 79 ? 10.877 -12.219 -12.856 1.00 86.00 79 LEU A N 1
ATOM 635 C CA . LEU A 1 79 ? 11.403 -10.954 -13.370 1.00 86.00 79 LEU A CA 1
ATOM 636 C C . LEU A 1 79 ? 12.933 -10.965 -13.366 1.00 86.00 79 LEU A C 1
ATOM 638 O O . LEU A 1 79 ? 13.542 -10.585 -14.360 1.00 86.00 79 LEU A O 1
ATOM 642 N N . ARG A 1 80 ? 13.539 -11.454 -12.278 1.00 89.62 80 ARG A N 1
ATOM 643 C CA . ARG A 1 80 ? 14.992 -11.566 -12.166 1.00 89.62 80 ARG A CA 1
ATOM 644 C C . ARG A 1 80 ? 15.554 -12.552 -13.186 1.00 89.62 80 ARG A C 1
ATOM 646 O O . ARG A 1 80 ? 16.524 -12.246 -13.861 1.00 89.62 80 ARG A O 1
ATOM 653 N N . GLN A 1 81 ? 14.912 -13.705 -13.360 1.00 90.25 81 GLN A N 1
ATOM 654 C CA . GLN A 1 81 ? 15.319 -14.690 -14.369 1.00 90.25 81 GLN A CA 1
ATOM 655 C C . GLN A 1 81 ? 15.271 -14.121 -15.792 1.00 90.25 81 GLN A C 1
ATOM 657 O O . GLN A 1 81 ? 16.147 -14.427 -16.597 1.00 90.25 81 GLN A O 1
ATOM 662 N N . TYR A 1 82 ? 14.279 -13.285 -16.104 1.00 91.44 82 TYR A N 1
ATOM 663 C CA . TYR A 1 82 ? 14.210 -12.600 -17.392 1.00 91.44 82 TYR A CA 1
ATOM 664 C C . TYR A 1 82 ? 15.323 -11.555 -17.537 1.00 91.44 82 TYR A C 1
ATOM 666 O O . TYR A 1 82 ? 16.023 -11.544 -18.548 1.00 91.44 82 TYR A O 1
ATOM 674 N N . THR A 1 83 ? 15.538 -10.706 -16.525 1.00 91.81 83 THR A N 1
ATOM 675 C CA . THR A 1 83 ? 16.584 -9.669 -16.576 1.00 91.81 83 THR A CA 1
ATOM 676 C C . THR A 1 83 ? 17.995 -10.248 -16.609 1.00 91.81 83 THR A C 1
ATOM 678 O O . THR A 1 83 ? 18.865 -9.680 -17.264 1.00 91.81 83 THR A O 1
ATOM 681 N N . ASP A 1 84 ? 18.209 -11.391 -15.956 1.00 95.69 84 ASP A N 1
ATOM 682 C CA . ASP A 1 84 ? 19.479 -12.125 -15.946 1.00 95.69 84 ASP A CA 1
ATOM 683 C C . ASP A 1 84 ? 19.681 -12.941 -17.243 1.00 95.69 84 ASP A C 1
ATOM 685 O O . ASP A 1 84 ? 20.720 -13.574 -17.428 1.00 95.69 84 ASP A O 1
ATOM 689 N N . GLY A 1 85 ? 18.694 -12.948 -18.151 1.00 92.81 85 GLY A N 1
ATOM 690 C CA . GLY A 1 85 ? 18.734 -13.669 -19.426 1.00 92.81 85 GLY A CA 1
ATOM 691 C C . GLY A 1 85 ? 18.568 -15.187 -19.307 1.00 92.81 85 GLY A C 1
ATOM 692 O O . GLY A 1 85 ? 18.798 -15.904 -20.279 1.00 92.81 85 GLY A O 1
ATOM 693 N N . ALA A 1 86 ? 18.171 -15.693 -18.136 1.00 96.12 86 ALA A N 1
ATOM 694 C CA . ALA A 1 86 ? 17.941 -17.117 -17.892 1.00 96.12 86 ALA A CA 1
ATOM 695 C C . ALA A 1 86 ? 16.659 -17.638 -18.568 1.00 96.12 86 ALA A C 1
ATOM 697 O O . ALA A 1 86 ? 16.569 -18.825 -18.878 1.00 96.12 86 ALA A O 1
ATOM 698 N N . ILE A 1 87 ? 15.679 -16.759 -18.808 1.00 95.00 87 ILE A N 1
ATOM 699 C CA . ILE A 1 87 ? 14.456 -17.049 -19.567 1.00 95.00 87 ILE A CA 1
ATOM 700 C C . ILE A 1 87 ? 14.197 -15.960 -20.613 1.00 95.00 87 ILE A C 1
ATOM 702 O O . ILE A 1 87 ? 14.602 -14.809 -20.460 1.00 95.00 87 ILE A O 1
ATOM 706 N N . THR A 1 88 ? 13.491 -16.322 -21.680 1.00 95.94 88 THR A N 1
ATOM 707 C CA . THR A 1 88 ? 13.025 -15.383 -22.712 1.00 95.94 88 THR A CA 1
ATOM 708 C C . THR A 1 88 ? 11.812 -14.572 -22.242 1.00 95.94 88 THR A C 1
ATOM 710 O O . THR A 1 88 ? 11.126 -14.952 -21.291 1.00 95.94 88 THR A O 1
ATOM 713 N N . LEU A 1 89 ? 11.503 -13.476 -22.946 1.00 93.06 89 LEU A N 1
ATOM 714 C CA . LEU A 1 89 ? 10.306 -12.670 -22.678 1.00 93.06 89 LEU A CA 1
ATOM 715 C C . LEU A 1 89 ? 9.016 -13.498 -22.798 1.00 93.06 89 LEU A C 1
ATOM 717 O O . LEU A 1 89 ? 8.134 -13.381 -21.953 1.00 93.06 89 LEU A O 1
ATOM 721 N N . ASP A 1 90 ? 8.927 -14.376 -23.798 1.00 96.44 90 ASP A N 1
ATOM 722 C CA . ASP A 1 90 ? 7.747 -15.224 -24.000 1.00 96.44 90 ASP A CA 1
ATOM 723 C C . ASP A 1 90 ? 7.559 -16.219 -22.849 1.00 96.44 90 ASP A C 1
ATOM 725 O O . ASP A 1 90 ? 6.447 -16.404 -22.353 1.00 96.44 90 ASP A O 1
ATOM 729 N N . GLN A 1 91 ? 8.652 -16.819 -22.368 1.00 92.69 91 GLN A N 1
ATOM 730 C CA . GLN A 1 91 ? 8.622 -17.702 -21.199 1.00 92.69 91 GLN A CA 1
ATOM 731 C C . GLN A 1 91 ? 8.211 -16.943 -19.934 1.00 92.69 91 GLN A C 1
ATOM 733 O O . GLN A 1 91 ? 7.404 -17.450 -19.155 1.00 92.69 91 GLN A O 1
ATOM 738 N N . PHE A 1 92 ? 8.707 -15.718 -19.751 1.00 92.81 92 PHE A N 1
ATOM 739 C CA . PHE A 1 92 ? 8.299 -14.854 -18.647 1.00 92.81 92 PHE A CA 1
ATOM 740 C C . PHE A 1 92 ? 6.794 -14.544 -18.691 1.00 92.81 92 PHE A C 1
ATOM 742 O O . PHE A 1 92 ? 6.104 -14.717 -17.685 1.00 92.81 92 PHE A O 1
ATOM 749 N N . ILE A 1 93 ? 6.263 -14.151 -19.856 1.00 92.00 93 ILE A N 1
ATOM 750 C CA . ILE A 1 93 ? 4.833 -13.857 -20.040 1.00 92.00 93 ILE A CA 1
ATOM 751 C C . ILE A 1 93 ? 3.983 -15.089 -19.707 1.00 92.00 93 ILE A C 1
ATOM 753 O O . ILE A 1 93 ? 3.036 -14.989 -18.929 1.00 92.00 93 ILE A O 1
ATOM 757 N N . GLN A 1 94 ? 4.347 -16.268 -20.220 1.00 93.62 94 GLN A N 1
ATOM 758 C CA . GLN A 1 94 ? 3.609 -17.509 -19.955 1.00 93.62 94 GLN A CA 1
ATOM 759 C C . GLN A 1 94 ? 3.585 -17.883 -18.467 1.00 93.62 94 GLN A C 1
ATOM 761 O O . GLN A 1 94 ? 2.557 -18.335 -17.951 1.00 93.62 94 GLN A O 1
ATOM 766 N N . GLN A 1 95 ? 4.704 -17.700 -17.765 1.00 89.50 95 GLN A N 1
ATOM 767 C CA . GLN A 1 95 ? 4.788 -17.977 -16.332 1.00 89.50 95 GLN A CA 1
ATOM 768 C C . GLN A 1 95 ? 3.946 -16.987 -15.513 1.00 89.50 95 GLN A C 1
ATOM 770 O O . GLN A 1 95 ? 3.227 -17.405 -14.603 1.00 89.50 95 GLN A O 1
ATOM 775 N N . MET A 1 96 ? 3.966 -15.698 -15.868 1.00 90.12 96 MET A N 1
ATOM 776 C CA . MET A 1 96 ? 3.123 -14.672 -15.240 1.00 90.12 96 MET A CA 1
ATOM 777 C C . MET A 1 96 ? 1.633 -14.936 -15.449 1.00 90.12 96 MET A C 1
ATOM 779 O O . MET A 1 96 ? 0.863 -14.896 -14.488 1.00 90.12 96 MET A O 1
ATOM 783 N N . ASP A 1 97 ? 1.227 -15.276 -16.670 1.00 90.38 97 ASP A N 1
ATOM 784 C CA . ASP A 1 97 ? -0.164 -15.607 -16.979 1.00 90.38 97 ASP A CA 1
ATOM 785 C C . ASP A 1 97 ? -0.640 -16.838 -16.203 1.00 90.38 97 ASP A C 1
ATOM 787 O O . ASP A 1 97 ? -1.753 -16.851 -15.671 1.00 90.38 97 ASP A O 1
ATOM 791 N N . SER A 1 98 ? 0.214 -17.855 -16.079 1.00 88.19 98 SER A N 1
ATOM 792 C CA . SER A 1 98 ? -0.092 -19.065 -15.310 1.00 88.19 98 SER A CA 1
ATOM 793 C C . SER A 1 98 ? -0.289 -18.756 -13.822 1.00 88.19 98 SER A C 1
ATOM 795 O O . SER A 1 98 ? -1.277 -19.194 -13.229 1.00 88.19 98 SER A O 1
ATOM 797 N N . ALA A 1 99 ? 0.596 -17.948 -13.230 1.00 86.50 99 ALA A N 1
ATOM 798 C CA . ALA A 1 99 ? 0.502 -17.534 -11.831 1.00 86.50 99 ALA A CA 1
ATOM 799 C C . ALA A 1 99 ? -0.764 -16.703 -11.558 1.00 86.50 99 ALA A C 1
ATOM 801 O O . ALA A 1 99 ? -1.491 -16.955 -10.596 1.00 86.50 99 ALA A O 1
ATOM 802 N N . LEU A 1 100 ? -1.080 -15.746 -12.435 1.00 88.56 100 LEU A N 1
ATOM 803 C CA . LEU A 1 100 ? -2.283 -14.920 -12.308 1.00 88.56 100 LEU A CA 1
ATOM 804 C C . LEU A 1 100 ? -3.569 -15.725 -12.510 1.00 88.56 100 LEU A C 1
ATOM 806 O O . LEU A 1 100 ? -4.575 -15.449 -11.853 1.00 88.56 100 LEU A O 1
ATOM 810 N N . ARG A 1 101 ? -3.557 -16.720 -13.403 1.00 88.00 101 ARG A N 1
ATOM 811 C CA . ARG A 1 101 ? -4.699 -17.611 -13.621 1.00 88.00 101 ARG A CA 1
ATOM 812 C C . ARG A 1 101 ? -4.980 -18.477 -12.397 1.00 88.00 101 ARG A C 1
ATOM 814 O O . ARG A 1 101 ? -6.148 -18.604 -12.039 1.00 88.00 101 ARG A O 1
ATOM 821 N N . LEU A 1 102 ? -3.946 -19.017 -11.750 1.00 86.62 102 LEU A N 1
ATOM 822 C CA . LEU A 1 102 ? -4.091 -19.809 -10.526 1.00 86.62 102 LEU A CA 1
ATOM 823 C C . LEU A 1 102 ? -4.779 -18.998 -9.422 1.00 86.62 102 LEU A C 1
ATOM 825 O O . LEU A 1 102 ? -5.804 -19.420 -8.898 1.00 86.62 102 LEU A O 1
ATOM 829 N N . VAL A 1 103 ? -4.298 -17.777 -9.170 1.00 85.69 103 VAL A N 1
ATOM 830 C CA . VAL A 1 103 ? -4.904 -16.874 -8.178 1.00 85.69 103 VAL A CA 1
ATOM 831 C C . VAL A 1 103 ? -6.371 -16.585 -8.486 1.00 85.69 103 VAL A C 1
ATOM 833 O O . VAL A 1 103 ? -7.199 -16.544 -7.584 1.00 85.69 103 VAL A O 1
ATOM 836 N N . ARG A 1 104 ? -6.731 -16.385 -9.760 1.00 82.62 104 ARG A N 1
ATOM 837 C CA . ARG A 1 104 ? -8.137 -16.155 -10.128 1.00 82.62 104 ARG A CA 1
ATOM 838 C C . ARG A 1 104 ? -9.025 -17.361 -9.836 1.00 82.62 104 ARG A C 1
ATOM 840 O O . ARG A 1 104 ? -10.182 -17.150 -9.505 1.00 82.62 104 ARG A O 1
ATOM 847 N N . MET A 1 105 ? -8.510 -18.583 -9.978 1.00 84.88 105 MET A N 1
ATOM 848 C CA . MET A 1 105 ? -9.267 -19.806 -9.693 1.00 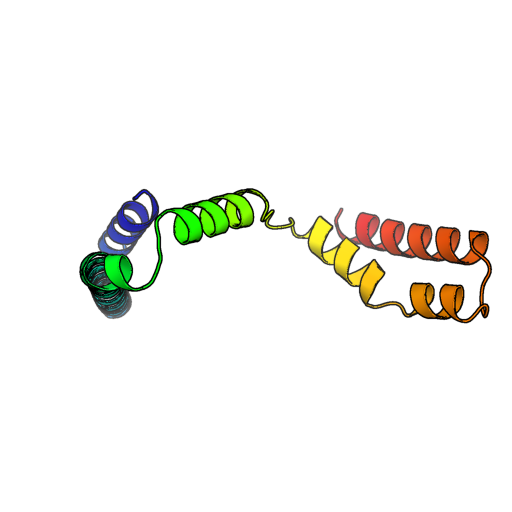84.88 105 MET A CA 1
ATOM 849 C C . MET A 1 105 ? -9.463 -20.032 -8.190 1.00 84.88 105 MET A C 1
ATOM 851 O O . MET A 1 105 ? -10.510 -20.524 -7.798 1.00 84.88 105 MET A O 1
ATOM 855 N N . GLU A 1 106 ? -8.495 -19.653 -7.353 1.00 77.38 106 GLU A N 1
ATOM 856 C CA . GLU A 1 106 ? -8.581 -19.793 -5.887 1.00 77.38 106 GLU A CA 1
ATOM 857 C C . GLU A 1 106 ? -9.515 -18.770 -5.217 1.00 77.38 106 GLU A C 1
ATOM 859 O O . GLU A 1 106 ? -9.915 -18.956 -4.072 1.00 77.38 106 GLU A O 1
ATOM 864 N N . TYR A 1 107 ? -9.849 -17.685 -5.918 1.00 69.94 107 TYR A N 1
ATOM 865 C CA . TYR A 1 107 ? -10.707 -16.599 -5.428 1.00 69.94 107 TYR A CA 1
ATOM 866 C C . TYR A 1 107 ? -12.154 -16.663 -5.960 1.00 69.94 107 TYR A C 1
ATOM 868 O O . TYR A 1 107 ? -12.910 -15.704 -5.775 1.00 69.94 107 TYR A O 1
ATOM 876 N N . GLN A 1 108 ? -12.525 -17.759 -6.631 1.00 57.16 108 GLN A N 1
ATOM 877 C CA . GLN A 1 108 ? -13.908 -18.109 -6.988 1.00 57.16 108 GLN A CA 1
ATOM 878 C C . GLN A 1 108 ? -14.523 -19.017 -5.926 1.00 57.16 108 GLN A C 1
ATOM 880 O O . GLN A 1 108 ? -15.731 -18.833 -5.658 1.00 57.16 108 GLN A O 1
#

Sequence (108 aa):
MKVFRLREEQIQSAEGAERSALEESYQYEKKSLDSFRESGKYLATREDIAAMHDLMSKLYVRDGLGNAQRQAVYSTDHLRQYTDGAITLDQFIQQMDSALRLVRMEYQ

Radius of gyration: 23.17 Å; chains: 1; bounding box: 43×45×54 Å

Foldseek 3Di:
DVVLVVLVVVLVPDDDPVNVVSVVVSVVVVVVVVCCVVCVPVVADPVRVVVVVVVVVPDDDDDPLRVQLVCLLVVDCLVVCPVVVVDDPVVSVVSSVVSSVVSVVVVD